Protein AF-A0AAW9X8Z7-F1 (afdb_monomer_lite)

pLDDT: mean 86.03, std 12.85, range [46.75, 96.31]

Organism: Escherichia coli (NCBI:txid562)

Radius of gyration: 14.82 Å; chains: 1; bounding box: 38×20×40 Å

Secondary structure (DSSP, 8-state):
-----HHHHHHHHHHHHTT-S----S-HHHHHHHHHHHHHHHHHHHHHHHHTT----

Structure (mmCIF, N/CA/C/O backbone):
data_AF-A0AAW9X8Z7-F1
#
_entry.id   AF-A0AAW9X8Z7-F1
#
loop_
_atom_site.group_PDB
_atom_site.id
_atom_site.type_symbol
_atom_site.label_atom_id
_atom_site.label_alt_id
_atom_site.label_comp_id
_atom_site.label_asym_id
_atom_site.label_entity_id
_atom_site.label_seq_id
_atom_site.pdbx_PDB_ins_code
_atom_site.Cartn_x
_atom_site.Cartn_y
_atom_site.Cartn_z
_atom_site.occupancy
_atom_site.B_iso_or_equiv
_atom_site.auth_seq_id
_atom_site.auth_comp_id
_atom_site.auth_asym_id
_atom_site.auth_atom_id
_atom_site.pdbx_PDB_model_num
ATOM 1 N N . VAL A 1 1 ? 15.104 0.985 -21.345 1.00 46.75 1 VAL A N 1
ATOM 2 C CA . VAL A 1 1 ? 13.900 0.986 -20.486 1.00 46.75 1 VAL A CA 1
ATOM 3 C C . VAL A 1 1 ? 14.352 1.229 -19.056 1.00 46.75 1 VAL A C 1
ATOM 5 O O . VAL A 1 1 ? 14.883 0.332 -18.422 1.00 46.75 1 VAL A O 1
ATOM 8 N N . LYS A 1 2 ? 14.340 2.482 -18.614 1.00 54.53 2 LYS A N 1
ATOM 9 C CA . LYS A 1 2 ? 14.797 2.884 -17.281 1.00 54.53 2 LYS A CA 1
ATOM 10 C C . LYS A 1 2 ? 13.766 3.872 -16.758 1.00 54.53 2 LYS A C 1
ATOM 12 O O . LYS A 1 2 ? 13.344 4.737 -17.515 1.00 54.53 2 LYS A O 1
ATOM 17 N N . ASP A 1 3 ? 13.357 3.645 -15.517 1.00 55.38 3 ASP A N 1
ATOM 18 C CA . ASP A 1 3 ? 12.493 4.510 -14.713 1.00 55.38 3 ASP A CA 1
ATOM 19 C C . ASP A 1 3 ? 10.989 4.389 -15.010 1.00 55.38 3 ASP A C 1
ATOM 21 O O . ASP A 1 3 ? 10.310 5.320 -15.438 1.00 55.38 3 ASP A O 1
ATOM 25 N N . LEU A 1 4 ? 10.438 3.208 -14.706 1.00 53.97 4 LEU A N 1
ATOM 26 C CA . LEU A 1 4 ? 9.032 3.090 -14.309 1.00 53.97 4 LEU A CA 1
ATOM 27 C C . LEU A 1 4 ? 8.859 3.900 -13.010 1.00 53.97 4 LEU A C 1
ATOM 29 O O . LEU A 1 4 ? 9.132 3.405 -11.923 1.00 53.97 4 LEU A O 1
ATOM 33 N N . GLY A 1 5 ? 8.517 5.183 -13.148 1.00 59.28 5 GLY A N 1
ATOM 34 C CA . GLY A 1 5 ? 8.381 6.136 -12.043 1.00 59.28 5 GLY A CA 1
ATOM 35 C C . GLY A 1 5 ? 7.188 5.857 -11.104 1.00 59.28 5 GLY A C 1
ATOM 36 O O . GLY A 1 5 ? 6.568 4.796 -11.186 1.00 59.28 5 GLY A O 1
ATOM 37 N N . PRO A 1 6 ? 6.799 6.817 -10.238 1.00 62.22 6 PRO A N 1
ATOM 38 C CA . PRO A 1 6 ? 5.781 6.635 -9.186 1.00 62.22 6 PRO A CA 1
ATOM 39 C C . PRO A 1 6 ? 4.399 6.164 -9.678 1.00 62.22 6 PRO A C 1
ATOM 41 O O . PRO A 1 6 ? 3.632 5.596 -8.903 1.00 62.22 6 PRO A O 1
ATOM 44 N N . ALA A 1 7 ? 4.090 6.332 -10.969 1.00 65.88 7 ALA A N 1
ATOM 45 C CA . ALA A 1 7 ? 2.892 5.768 -11.590 1.00 65.88 7 ALA A CA 1
ATOM 46 C C . ALA A 1 7 ? 2.869 4.224 -11.566 1.00 65.88 7 ALA A C 1
ATOM 48 O O . ALA A 1 7 ? 1.799 3.637 -11.415 1.00 65.88 7 ALA A O 1
ATOM 49 N N . SER A 1 8 ? 4.034 3.567 -11.663 1.00 80.12 8 SER A N 1
ATOM 50 C CA . SER A 1 8 ? 4.144 2.104 -11.572 1.00 80.12 8 SER A CA 1
ATOM 51 C C . SER A 1 8 ? 3.806 1.614 -10.168 1.00 80.12 8 SER A C 1
ATOM 53 O O . SER A 1 8 ? 3.013 0.693 -10.021 1.00 80.12 8 SER A O 1
ATOM 55 N N . LEU A 1 9 ? 4.319 2.286 -9.132 1.00 86.94 9 LEU A N 1
ATOM 56 C CA . LEU A 1 9 ? 4.059 1.9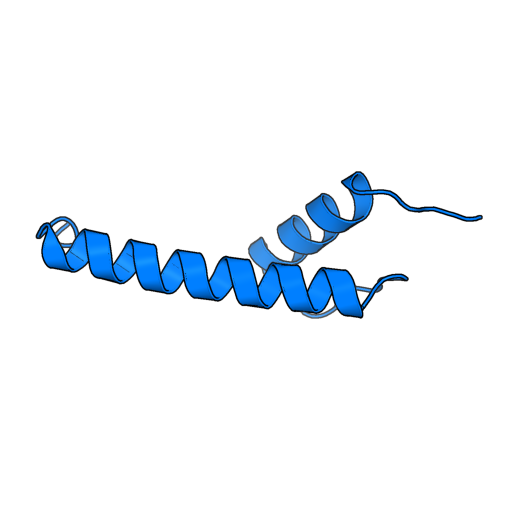09 -7.741 1.00 86.94 9 LEU A CA 1
ATOM 57 C C . LEU A 1 9 ? 2.571 2.032 -7.378 1.00 86.94 9 LEU A C 1
ATOM 59 O O . LEU A 1 9 ? 2.015 1.160 -6.716 1.00 86.94 9 LEU A O 1
ATOM 63 N N . ALA A 1 10 ? 1.897 3.088 -7.841 1.00 88.19 10 ALA A N 1
ATOM 64 C CA . ALA A 1 10 ? 0.460 3.243 -7.624 1.00 88.19 10 ALA A CA 1
ATOM 65 C C . ALA A 1 10 ? -0.354 2.114 -8.285 1.00 88.19 10 ALA A C 1
ATOM 67 O O . ALA A 1 10 ? -1.285 1.591 -7.673 1.00 88.19 10 ALA A O 1
ATOM 68 N N . ALA A 1 11 ? 0.012 1.706 -9.506 1.00 90.38 11 ALA A N 1
ATOM 69 C CA . ALA A 1 11 ? -0.637 0.594 -10.200 1.00 90.38 11 ALA A CA 1
ATOM 70 C C . ALA A 1 11 ? -0.401 -0.750 -9.489 1.00 90.38 11 ALA A C 1
ATOM 72 O O . ALA A 1 11 ? -1.324 -1.553 -9.364 1.00 90.38 11 ALA A O 1
ATOM 73 N N . GLU A 1 12 ? 0.809 -0.974 -8.975 1.00 92.50 12 GLU A N 1
ATOM 74 C CA . GLU A 1 12 ? 1.160 -2.160 -8.187 1.00 92.50 12 GLU A CA 1
ATOM 75 C C . GLU A 1 12 ? 0.332 -2.240 -6.895 1.00 92.50 12 GLU A C 1
ATOM 77 O O . GLU A 1 12 ? -0.276 -3.272 -6.614 1.00 92.50 12 GLU A O 1
ATOM 82 N N . LEU A 1 13 ? 0.233 -1.140 -6.141 1.00 92.56 13 LEU A N 1
ATOM 83 C CA . LEU A 1 13 ? -0.594 -1.073 -4.931 1.00 92.56 13 LEU A CA 1
ATOM 84 C C . LEU A 1 13 ? -2.083 -1.257 -5.235 1.00 92.56 13 LEU A C 1
ATOM 86 O O . LEU A 1 13 ? -2.789 -1.909 -4.468 1.00 92.56 13 LEU A O 1
ATOM 90 N N . HIS A 1 14 ? -2.562 -0.717 -6.358 1.00 92.31 14 HIS A N 1
ATOM 91 C CA . HIS A 1 14 ? -3.937 -0.923 -6.800 1.00 92.31 14 HIS A CA 1
ATOM 92 C C . HIS A 1 14 ? -4.217 -2.398 -7.120 1.00 92.31 14 HIS A C 1
ATOM 94 O O . HIS A 1 14 ? -5.230 -2.937 -6.680 1.00 92.31 14 HIS A O 1
ATOM 100 N N . ALA A 1 15 ? -3.308 -3.071 -7.830 1.00 93.31 15 ALA A N 1
ATOM 101 C CA . ALA A 1 15 ? -3.433 -4.497 -8.118 1.00 93.31 15 ALA A CA 1
ATOM 102 C C . ALA A 1 15 ? -3.479 -5.335 -6.829 1.00 93.31 15 ALA A C 1
ATOM 104 O O . ALA A 1 15 ? -4.337 -6.206 -6.699 1.00 93.31 15 ALA A O 1
ATOM 105 N N . ILE A 1 16 ? -2.619 -5.029 -5.850 1.00 93.44 16 ILE A N 1
ATOM 106 C CA . ILE A 1 16 ? -2.620 -5.689 -4.533 1.00 93.44 16 ILE A CA 1
ATOM 107 C C . ILE A 1 16 ? -3.941 -5.446 -3.797 1.00 93.44 16 ILE A C 1
ATOM 109 O O . ILE A 1 16 ? -4.540 -6.391 -3.290 1.00 93.44 16 ILE A O 1
ATOM 113 N N . GLY A 1 17 ? -4.427 -4.201 -3.766 1.00 91.50 17 GLY A N 1
ATOM 114 C CA . GLY A 1 17 ? -5.710 -3.855 -3.145 1.00 91.50 17 GLY A CA 1
ATOM 115 C C . GLY A 1 17 ? -6.908 -4.575 -3.773 1.00 91.50 17 GLY A C 1
ATOM 116 O O . GLY A 1 17 ? -7.881 -4.856 -3.078 1.00 91.50 17 GLY A O 1
ATOM 117 N N . ASN A 1 18 ? -6.810 -4.935 -5.055 1.00 94.44 18 ASN A N 1
ATOM 118 C CA . ASN A 1 18 ? -7.810 -5.725 -5.773 1.00 94.44 18 ASN A CA 1
ATOM 119 C C . ASN A 1 18 ? -7.598 -7.248 -5.651 1.00 94.44 18 ASN A C 1
ATOM 121 O O . ASN A 1 18 ? -8.318 -8.009 -6.294 1.00 94.44 18 ASN A O 1
ATOM 125 N N . GLY A 1 19 ? -6.631 -7.702 -4.847 1.00 94.25 19 GLY A N 1
ATOM 126 C CA . GLY A 1 19 ? -6.405 -9.121 -4.567 1.00 94.25 19 GLY A CA 1
ATOM 127 C C . GLY A 1 19 ? -5.471 -9.839 -5.543 1.00 94.25 19 GLY A C 1
ATOM 128 O O . GLY A 1 19 ? -5.585 -11.049 -5.693 1.00 94.25 19 GLY A O 1
ATOM 129 N N . ALA A 1 20 ? -4.560 -9.134 -6.220 1.00 93.88 20 ALA A N 1
ATOM 130 C CA . ALA A 1 20 ? -3.540 -9.793 -7.036 1.00 93.88 20 ALA A CA 1
ATOM 131 C C . ALA A 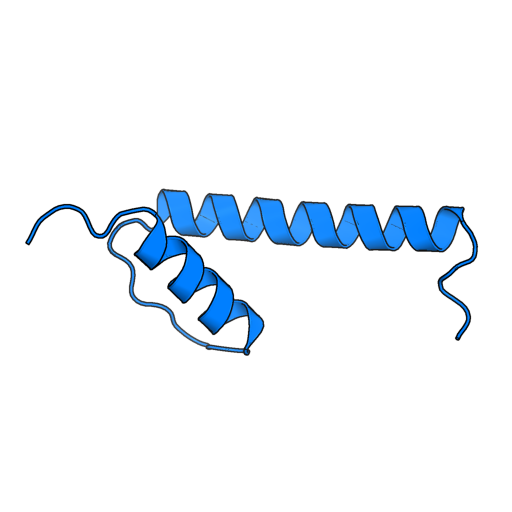1 20 ? -2.615 -10.677 -6.178 1.00 93.88 20 ALA A C 1
ATOM 133 O O . ALA A 1 20 ? -1.979 -10.190 -5.244 1.00 93.88 20 ALA A O 1
ATOM 134 N N . ASP A 1 21 ? -2.473 -11.951 -6.553 1.00 93.94 21 ASP A N 1
ATOM 135 C CA . ASP A 1 21 ? -1.585 -12.897 -5.859 1.00 93.94 21 ASP A CA 1
ATOM 136 C C . ASP A 1 21 ? -0.096 -12.600 -6.099 1.00 93.94 21 ASP A C 1
ATOM 138 O O . ASP A 1 21 ? 0.751 -12.838 -5.237 1.00 93.94 21 ASP A O 1
ATOM 142 N N . TYR A 1 22 ? 0.234 -12.069 -7.284 1.00 90.94 22 TYR A N 1
ATOM 143 C CA . TYR A 1 22 ? 1.606 -11.778 -7.694 1.00 90.94 22 TYR A CA 1
ATOM 144 C C . TYR A 1 22 ? 1.708 -10.446 -8.432 1.00 90.94 22 TYR A C 1
ATOM 146 O O . TYR A 1 22 ? 0.952 -10.164 -9.360 1.00 90.94 22 TYR A O 1
ATOM 154 N N . VAL A 1 23 ? 2.725 -9.662 -8.072 1.00 90.62 23 VAL A N 1
ATOM 155 C CA . VAL A 1 23 ? 3.094 -8.418 -8.753 1.00 90.62 23 VAL A CA 1
ATOM 156 C C . VAL A 1 23 ? 4.551 -8.502 -9.188 1.00 90.62 23 VAL A C 1
ATOM 158 O O . VAL A 1 23 ? 5.448 -8.741 -8.380 1.00 90.62 23 VAL A O 1
ATOM 161 N N . ARG A 1 24 ? 4.800 -8.292 -10.483 1.00 90.62 24 ARG A N 1
ATOM 162 C CA . ARG A 1 24 ? 6.156 -8.179 -11.026 1.00 90.62 24 ARG A CA 1
ATOM 163 C C . ARG A 1 24 ? 6.579 -6.717 -10.992 1.00 90.62 24 ARG A C 1
ATOM 165 O O . ARG A 1 24 ? 6.014 -5.909 -11.718 1.00 90.62 24 ARG A O 1
ATOM 172 N N . THR A 1 25 ? 7.606 -6.407 -10.208 1.00 88.44 25 THR A N 1
ATOM 173 C CA . THR A 1 25 ? 8.145 -5.049 -10.083 1.00 88.44 25 THR A CA 1
ATOM 174 C C . THR A 1 25 ? 9.652 -5.014 -10.325 1.00 88.44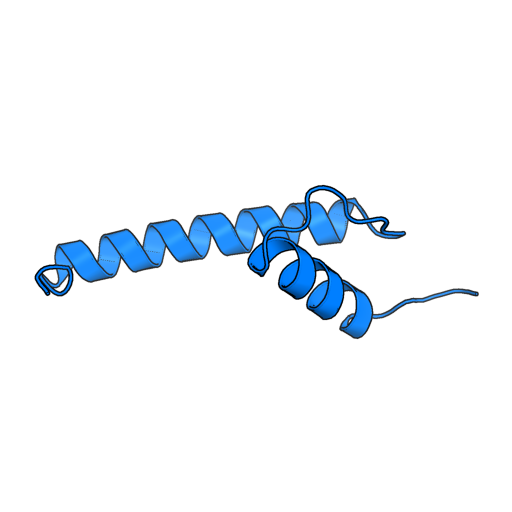 25 THR A C 1
ATOM 176 O O . THR A 1 25 ? 10.363 -5.993 -10.085 1.00 88.44 25 THR A O 1
ATOM 179 N N . HIS A 1 26 ? 10.139 -3.868 -10.795 1.00 88.44 26 HIS A N 1
ATOM 180 C CA . HIS A 1 26 ? 11.567 -3.564 -10.882 1.00 88.44 26 HIS A CA 1
ATOM 181 C C . HIS A 1 26 ? 12.107 -2.883 -9.613 1.00 88.44 26 HIS A C 1
ATOM 183 O O . HIS A 1 26 ? 13.323 -2.786 -9.460 1.00 88.44 26 HIS A O 1
ATOM 189 N N . ALA A 1 27 ? 11.228 -2.456 -8.700 1.00 88.75 27 ALA A N 1
ATOM 190 C CA . ALA A 1 27 ? 11.570 -1.750 -7.468 1.00 88.75 27 ALA A CA 1
ATOM 191 C C . ALA A 1 27 ? 10.977 -2.468 -6.233 1.00 88.75 27 ALA A C 1
ATOM 193 O O . ALA A 1 27 ? 10.114 -1.929 -5.539 1.00 88.75 27 ALA A O 1
ATOM 194 N N . PRO A 1 28 ? 11.430 -3.699 -5.914 1.00 90.06 28 PRO A N 1
ATOM 195 C CA . PRO A 1 28 ? 10.843 -4.496 -4.832 1.00 90.06 28 PRO A CA 1
ATOM 196 C C . PRO A 1 28 ? 10.979 -3.849 -3.443 1.00 90.06 28 PRO A C 1
ATOM 198 O O . PRO A 1 28 ? 10.132 -4.077 -2.581 1.00 90.06 28 PRO A O 1
ATOM 201 N N . GLY A 1 29 ? 12.018 -3.037 -3.213 1.00 91.06 29 GLY A N 1
ATOM 202 C CA . GLY A 1 29 ? 12.217 -2.320 -1.947 1.00 91.06 29 GLY A CA 1
ATOM 203 C C . GLY A 1 29 ? 11.164 -1.236 -1.696 1.00 91.06 29 GLY A C 1
ATOM 204 O O . GLY A 1 29 ? 10.587 -1.179 -0.606 1.00 91.06 29 GLY A O 1
ATOM 205 N N . ASP A 1 30 ? 10.871 -0.430 -2.717 1.00 90.25 30 ASP A N 1
ATOM 206 C CA . ASP A 1 30 ? 9.859 0.629 -2.649 1.00 90.25 30 ASP A CA 1
ATOM 207 C C . ASP A 1 30 ? 8.458 0.029 -2.517 1.00 90.25 30 ASP A C 1
ATOM 209 O O . ASP A 1 30 ? 7.694 0.439 -1.640 1.00 90.25 30 ASP A O 1
ATOM 213 N N . LEU A 1 31 ? 8.159 -1.017 -3.300 1.00 91.19 31 LEU A N 1
ATOM 214 C CA . LEU A 1 31 ? 6.889 -1.736 -3.207 1.00 91.19 31 LEU A CA 1
ATOM 215 C C . LEU A 1 31 ? 6.677 -2.318 -1.803 1.00 91.19 31 LEU A C 1
ATOM 217 O O . LEU A 1 31 ? 5.633 -2.100 -1.189 1.00 91.19 31 LEU A O 1
ATOM 221 N N . ARG A 1 32 ? 7.686 -2.994 -1.239 1.00 92.69 32 ARG A N 1
ATOM 222 C CA . ARG A 1 32 ? 7.603 -3.557 0.119 1.00 92.69 32 ARG A CA 1
ATOM 223 C C . ARG A 1 32 ? 7.390 -2.482 1.185 1.00 92.69 32 ARG A C 1
ATOM 225 O O . ARG A 1 32 ? 6.614 -2.690 2.122 1.00 92.69 32 ARG A O 1
ATOM 232 N N . SER A 1 33 ? 8.069 -1.346 1.054 1.00 94.25 33 SER A N 1
ATOM 233 C CA . SER A 1 33 ? 7.928 -0.222 1.984 1.00 94.25 33 SER A CA 1
ATOM 234 C C . SER A 1 33 ? 6.521 0.372 1.920 1.00 94.25 33 SER A C 1
ATOM 236 O O . SER A 1 33 ? 5.894 0.583 2.959 1.00 94.25 33 SER A O 1
ATOM 238 N N . ALA A 1 34 ? 5.981 0.559 0.714 1.00 92.81 34 ALA A N 1
ATOM 239 C CA . ALA A 1 34 ? 4.640 1.092 0.511 1.00 92.81 34 ALA A CA 1
ATOM 240 C C . ALA A 1 34 ? 3.533 0.149 1.017 1.00 92.81 34 ALA A C 1
ATOM 242 O O . ALA A 1 34 ? 2.577 0.617 1.642 1.00 92.81 34 ALA A O 1
ATOM 243 N N . ILE A 1 35 ? 3.678 -1.168 0.8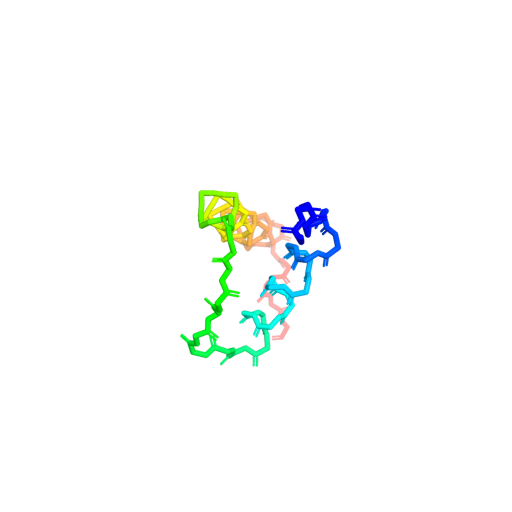21 1.00 93.12 35 ILE A N 1
ATOM 244 C CA . ILE A 1 35 ? 2.767 -2.176 1.393 1.00 93.12 35 ILE A CA 1
ATOM 245 C C . ILE A 1 35 ? 2.776 -2.079 2.922 1.00 93.12 35 ILE A C 1
ATOM 247 O O . ILE A 1 35 ? 1.728 -1.903 3.541 1.00 93.12 35 ILE A O 1
ATOM 251 N N . THR A 1 36 ? 3.966 -2.099 3.531 1.00 95.12 36 THR A N 1
ATOM 252 C CA . THR A 1 36 ? 4.123 -2.037 4.996 1.00 95.12 36 THR A CA 1
ATOM 253 C C . THR A 1 36 ? 3.495 -0.765 5.573 1.00 95.12 36 THR A C 1
ATOM 255 O O . THR A 1 36 ? 2.799 -0.803 6.593 1.00 95.12 36 THR A O 1
ATOM 258 N N . PHE A 1 37 ? 3.717 0.375 4.914 1.00 94.06 37 PHE A N 1
ATOM 259 C CA . PHE A 1 37 ? 3.123 1.649 5.305 1.00 94.06 37 PHE A CA 1
ATOM 260 C C . PHE A 1 37 ? 1.592 1.612 5.210 1.00 94.06 37 PHE A C 1
ATOM 262 O O . PHE A 1 37 ? 0.912 1.999 6.160 1.00 94.06 37 PHE A O 1
ATOM 269 N N . SER A 1 38 ? 1.051 1.092 4.106 1.00 91.31 38 SER A N 1
ATOM 270 C CA . SER A 1 38 ? -0.396 1.000 3.873 1.00 91.31 38 SER A CA 1
ATOM 271 C C . SER A 1 38 ? -1.088 0.117 4.915 1.00 91.31 38 SER A C 1
ATOM 273 O O . SER A 1 38 ? -2.105 0.513 5.485 1.00 91.31 38 SER A O 1
ATOM 275 N N . GLU A 1 39 ? -0.506 -1.037 5.249 1.00 92.94 39 GLU A N 1
ATOM 276 C CA . GLU A 1 39 ? -1.009 -1.912 6.316 1.00 92.94 39 GLU A CA 1
ATOM 277 C C . GLU A 1 39 ? -0.967 -1.240 7.693 1.00 92.94 39 GLU A C 1
ATOM 279 O O . GLU A 1 39 ? -1.901 -1.363 8.491 1.00 92.94 39 GLU A O 1
ATOM 284 N N . THR A 1 40 ? 0.120 -0.524 7.986 1.00 96.31 40 THR A N 1
ATOM 285 C CA . THR A 1 40 ? 0.275 0.209 9.249 1.00 96.31 40 THR A CA 1
ATOM 286 C C . THR A 1 40 ? -0.779 1.308 9.368 1.00 96.31 40 THR A C 1
ATOM 288 O O . THR A 1 40 ? -1.416 1.445 10.414 1.00 96.31 40 THR A O 1
ATOM 291 N N . LEU A 1 41 ? -1.022 2.047 8.283 1.00 94.12 41 LEU A N 1
ATOM 292 C CA . LEU A 1 41 ? -2.045 3.085 8.224 1.00 94.12 41 LEU A CA 1
ATOM 293 C C . LEU A 1 41 ? -3.457 2.507 8.388 1.00 94.12 41 LEU A C 1
ATOM 295 O O . LEU A 1 41 ? -4.266 3.081 9.116 1.00 94.12 41 LEU A O 1
ATOM 299 N N . ALA A 1 42 ? -3.748 1.358 7.772 1.00 92.44 42 ALA A N 1
ATOM 300 C CA . ALA A 1 42 ? -5.032 0.673 7.921 1.00 92.44 42 ALA A CA 1
ATOM 301 C C . ALA A 1 42 ? -5.284 0.242 9.377 1.00 92.44 42 ALA A C 1
ATOM 303 O O . ALA A 1 42 ? -6.363 0.489 9.921 1.00 92.44 42 ALA A O 1
ATOM 304 N N . LYS A 1 43 ? -4.271 -0.324 10.047 1.00 94.31 43 LYS A N 1
ATOM 305 C CA . LYS A 1 43 ? -4.340 -0.677 11.477 1.00 94.31 43 LYS A CA 1
ATOM 306 C C . LYS A 1 43 ? -4.578 0.554 12.347 1.00 94.31 43 LYS A C 1
ATOM 308 O O . LYS A 1 43 ? -5.432 0.522 13.231 1.00 94.31 43 LYS A O 1
ATOM 313 N N . PHE A 1 44 ? -3.856 1.642 12.079 1.00 95.31 44 PHE A N 1
ATOM 314 C CA . PHE A 1 44 ? -4.038 2.900 12.798 1.00 95.31 44 PHE A CA 1
ATOM 315 C C . PHE A 1 44 ? -5.453 3.457 12.610 1.00 95.31 44 PHE A C 1
ATOM 317 O O . PHE A 1 44 ? -6.102 3.810 13.589 1.00 95.31 44 PHE A O 1
ATOM 324 N N . ARG A 1 45 ? -5.967 3.468 11.375 1.00 92.00 45 ARG A N 1
ATOM 325 C CA . ARG A 1 45 ? -7.328 3.923 11.072 1.00 92.00 45 ARG A CA 1
ATOM 326 C C . ARG A 1 45 ? -8.388 3.071 11.764 1.00 92.00 45 ARG A C 1
ATOM 328 O O . ARG A 1 45 ? -9.345 3.623 12.292 1.00 92.00 45 ARG A O 1
ATOM 335 N N . SER A 1 46 ? -8.218 1.749 11.772 1.00 92.06 46 SER A N 1
ATOM 336 C CA . SER A 1 46 ? -9.125 0.839 12.478 1.00 92.06 46 SER A CA 1
ATOM 337 C C . SER A 1 46 ? -9.127 1.111 13.982 1.00 92.06 46 SER A C 1
ATOM 339 O O . SER A 1 46 ? -10.192 1.157 14.591 1.00 92.06 46 SER A O 1
ATOM 341 N N . ARG A 1 47 ? -7.953 1.350 14.576 1.00 93.50 47 ARG A N 1
ATOM 342 C CA . ARG A 1 47 ? -7.844 1.731 15.986 1.00 93.50 47 ARG A CA 1
ATOM 343 C C . ARG A 1 47 ? -8.519 3.074 16.271 1.00 93.50 47 ARG A C 1
ATOM 345 O O . ARG A 1 47 ? -9.323 3.140 17.186 1.00 93.50 47 ARG A O 1
ATOM 352 N N . ASP A 1 48 ? -8.249 4.103 15.471 1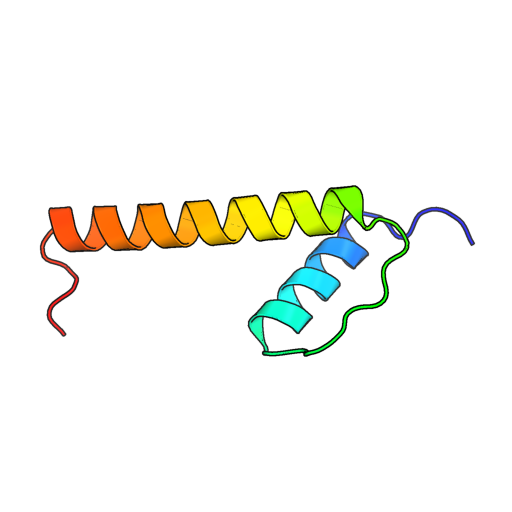.00 93.12 48 ASP A N 1
ATOM 353 C CA . ASP A 1 48 ? -8.883 5.422 15.616 1.00 93.12 48 ASP A CA 1
ATOM 354 C C . ASP A 1 48 ? -10.414 5.342 15.475 1.00 93.12 48 ASP A C 1
ATOM 356 O O . ASP A 1 48 ? -11.135 5.989 16.227 1.00 93.12 48 ASP A O 1
ATOM 360 N N . ALA A 1 49 ? -10.931 4.502 14.571 1.00 90.62 49 ALA A N 1
ATOM 361 C CA . ALA A 1 49 ? -12.370 4.273 14.435 1.00 90.62 49 ALA A CA 1
ATOM 362 C C . ALA A 1 49 ? -12.978 3.611 15.684 1.00 90.62 49 ALA A C 1
ATOM 364 O O . ALA A 1 49 ? -14.031 4.053 16.140 1.00 90.62 49 ALA A O 1
ATOM 365 N N . ARG A 1 50 ? -12.298 2.611 16.262 1.00 90.12 50 ARG A N 1
ATOM 366 C CA . ARG A 1 50 ? -12.698 1.966 17.528 1.00 90.12 50 ARG A CA 1
ATOM 367 C C . ARG A 1 50 ? -12.677 2.944 18.695 1.00 90.12 50 ARG A C 1
ATOM 369 O O . ARG A 1 50 ? -13.641 3.023 19.446 1.00 90.12 50 ARG A O 1
ATOM 376 N N . ASP A 1 51 ? -11.609 3.729 18.814 1.00 92.75 51 ASP A N 1
ATOM 377 C CA . ASP A 1 51 ? -11.454 4.722 19.883 1.00 92.75 51 ASP A CA 1
ATOM 378 C C . ASP A 1 51 ? -12.551 5.805 19.805 1.00 92.75 51 ASP A C 1
ATOM 380 O O . ASP A 1 51 ? -12.938 6.381 20.821 1.00 92.75 51 ASP A O 1
ATOM 384 N N . ARG A 1 52 ? -13.094 6.058 18.605 1.00 92.06 52 ARG A N 1
ATOM 385 C CA . ARG A 1 52 ? -14.217 6.980 18.370 1.00 92.06 52 ARG A CA 1
ATOM 386 C C . ARG A 1 52 ? -15.599 6.316 18.397 1.00 92.06 52 ARG A C 1
ATOM 388 O O . ARG A 1 52 ? -16.585 7.024 18.205 1.00 92.06 52 ARG A O 1
ATOM 395 N N . GLY A 1 53 ? -15.689 5.000 18.603 1.00 88.56 53 GLY A N 1
ATOM 396 C CA . GLY A 1 53 ? -16.950 4.248 18.575 1.00 88.56 53 GLY A CA 1
ATOM 397 C C . GLY A 1 53 ? -17.66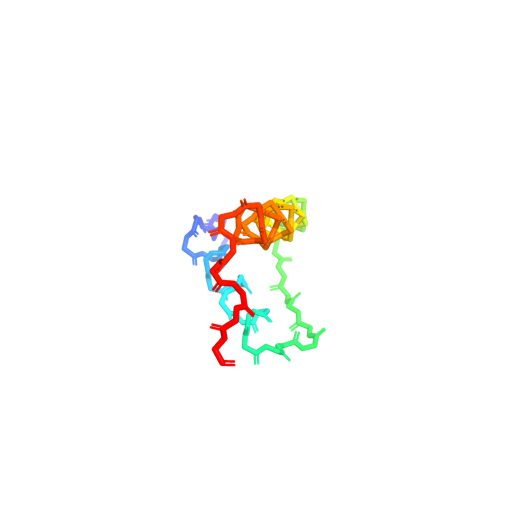2 4.268 17.215 1.00 88.56 53 GLY A C 1
ATOM 398 O O . GLY A 1 53 ? -18.887 4.233 17.161 1.00 88.56 53 GLY A O 1
ATOM 399 N N . LEU A 1 54 ? -16.908 4.386 16.117 1.00 84.50 54 LEU A N 1
ATOM 400 C CA . LEU A 1 54 ? -17.429 4.465 14.742 1.00 84.50 54 LEU A CA 1
ATOM 401 C C . LEU A 1 54 ? -17.481 3.098 14.040 1.00 84.50 54 LEU A C 1
ATOM 403 O O . LEU A 1 54 ? -17.777 3.026 12.850 1.00 84.50 54 LEU A O 1
ATOM 407 N N . ASP A 1 55 ? -17.152 2.020 14.747 1.00 78.25 55 ASP A N 1
ATOM 408 C CA . ASP A 1 55 ? -17.100 0.646 14.241 1.00 78.25 55 ASP A CA 1
ATOM 409 C C . ASP A 1 55 ? -18.405 -0.140 14.463 1.00 78.25 55 ASP A C 1
ATOM 411 O O . ASP A 1 55 ? -18.450 -1.347 14.228 1.00 78.25 55 ASP A O 1
ATOM 415 N N . HIS A 1 56 ? -19.476 0.531 14.897 1.00 62.69 56 HIS A N 1
ATOM 416 C CA . HIS A 1 56 ? -20.825 -0.028 14.989 1.00 62.69 56 HIS A CA 1
ATOM 417 C C . HIS A 1 56 ? -21.683 0.480 13.825 1.00 62.69 56 HIS A C 1
ATOM 419 O O . HIS A 1 56 ? -22.259 1.567 13.891 1.00 62.69 56 HIS A O 1
ATOM 425 N N . ALA A 1 57 ? -21.745 -0.318 12.758 1.00 58.53 57 ALA A N 1
ATOM 426 C CA . ALA A 1 57 ? -22.720 -0.224 11.673 1.00 58.53 57 ALA A CA 1
ATOM 427 C C . ALA A 1 57 ? -23.373 -1.594 11.472 1.00 58.53 57 ALA A C 1
ATOM 429 O O . ALA A 1 57 ? -22.636 -2.603 11.569 1.00 58.53 57 ALA A O 1
#

Sequence (57 aa):
VKDLGPASLAAELHAIGNGADYVRTHAPGDLRSAITFSETLAKFRSRDARDRGLDHA

Foldseek 3Di:
DDDPDPVLLVVQVVCVVVPNPDDDDPCVPVNVVVVVVVVVVVVVVVVVCVVVVVPDD